Protein AF-A0AAQ1P6D1-F1 (afdb_monomer)

Mean predicted aligned error: 5.3 Å

Solvent-accessible surface area (backbone atoms only — not comparable to full-atom values): 6972 Å² total; per-residue (Å²): 107,70,75,61,48,41,75,78,43,53,89,52,72,84,61,82,81,91,76,86,88,86,79,92,76,52,68,37,87,85,48,53,52,49,38,46,58,42,90,93,41,77,92,42,73,51,77,44,29,37,46,88,44,53,82,68,52,43,60,55,52,50,51,31,50,50,43,25,66,75,70,72,50,36,74,66,35,56,59,50,43,65,59,87,77,78,72,55,75,72,43,82,80,34,40,61,59,54,49,51,53,51,52,49,50,52,52,50,46,69,73,72,108

Radius of gyration: 19.49 Å; Cα contacts (8 Å, |Δi|>4): 96; chains: 1; bounding box: 48×22×54 Å

InterPro domains:
  IPR006076 FAD dependent oxidoreductase [PF01266] (2-67)
  IPR036188 FAD/NAD(P)-binding domain superfamily [G3DSA:3.50.50.60] (29-69)
  IPR036188 FAD/NAD(P)-binding domain superfamily [SSF51905] (4-70)

Organism: NCBI:txid2078786

Secondary structure (DSSP, 8-state):
-HHHHHHH-GGGTT------------B-TTS--EEEEETTEEEEEEEE-BTT-HHHHHHHHHHHHHHHHHSS--HHHHHHHTS--PPPTTHHHHHHHHHHHHHHHHHHHHHH-

Structure (mmCIF, N/CA/C/O backbone):
data_AF-A0AAQ1P6D1-F1
#
_entry.id   AF-A0AAQ1P6D1-F1
#
loop_
_atom_site.group_PDB
_atom_site.id
_atom_site.type_symbol
_atom_site.label_atom_id
_atom_site.label_alt_id
_atom_site.label_comp_id
_atom_site.label_asym_id
_atom_site.label_entity_id
_atom_site.label_seq_id
_atom_site.pdbx_PDB_ins_code
_atom_site.Cartn_x
_atom_site.Cartn_y
_atom_site.Cartn_z
_atom_site.occupancy
_atom_site.B_iso_or_equiv
_atom_site.auth_seq_id
_atom_site.auth_comp_id
_atom_site.auth_asym_id
_atom_site.auth_atom_id
_atom_site.pdbx_PDB_model_num
ATOM 1 N N . MET A 1 1 ? -14.958 -1.503 14.624 1.00 84.19 1 MET A N 1
ATOM 2 C CA . MET A 1 1 ? -15.546 -0.356 13.892 1.00 84.19 1 MET A CA 1
ATOM 3 C C . MET A 1 1 ? -16.784 0.233 14.563 1.00 84.19 1 MET A C 1
ATOM 5 O O . MET A 1 1 ? -16.779 1.438 14.760 1.00 84.19 1 MET A O 1
ATOM 9 N N . ARG A 1 2 ? -17.804 -0.549 14.969 1.00 88.88 2 ARG A N 1
ATOM 10 C CA . ARG A 1 2 ? -19.065 -0.008 15.536 1.00 88.88 2 ARG A CA 1
ATOM 11 C C . ARG A 1 2 ? -18.884 1.066 16.631 1.00 88.88 2 ARG A C 1
ATOM 13 O O . ARG A 1 2 ? -19.485 2.121 16.476 1.00 88.88 2 ARG A O 1
ATOM 20 N N . PRO A 1 3 ? -18.008 0.902 17.645 1.00 91.00 3 PRO A N 1
ATOM 21 C CA . PRO A 1 3 ? -17.792 1.961 18.637 1.00 91.00 3 PRO A CA 1
ATOM 22 C C . PRO A 1 3 ? -17.263 3.274 18.041 1.00 91.00 3 PRO A C 1
ATOM 24 O O . PRO A 1 3 ? -17.658 4.342 18.481 1.00 91.00 3 PRO A O 1
ATOM 27 N N . GLN A 1 4 ? -16.396 3.211 17.023 1.00 90.81 4 GLN A N 1
ATOM 28 C CA . GLN A 1 4 ? -15.857 4.401 16.349 1.00 90.81 4 GLN A CA 1
ATOM 29 C C . GLN A 1 4 ? -16.902 5.050 15.433 1.00 90.81 4 GLN A C 1
ATOM 31 O O . GLN A 1 4 ? -17.014 6.269 15.407 1.00 90.81 4 GLN A O 1
ATOM 36 N N . VAL A 1 5 ? -17.709 4.245 14.731 1.00 93.81 5 VAL A N 1
ATOM 37 C CA . VAL A 1 5 ? -18.826 4.747 13.914 1.00 93.81 5 VAL A CA 1
ATOM 38 C C . VAL A 1 5 ? -19.815 5.517 14.781 1.00 93.81 5 VAL A C 1
ATOM 40 O O . VAL A 1 5 ? -20.190 6.617 14.407 1.00 93.81 5 VAL A O 1
ATOM 43 N N . LEU A 1 6 ? -20.186 5.001 15.957 1.00 95.38 6 LEU A N 1
ATOM 44 C CA . LEU A 1 6 ? -21.151 5.662 16.846 1.00 95.38 6 LEU A CA 1
ATOM 45 C C . LEU A 1 6 ? -20.621 6.946 17.496 1.00 95.38 6 LEU A C 1
ATOM 47 O O . LEU A 1 6 ? -21.424 7.803 17.851 1.00 95.38 6 LEU A O 1
ATOM 51 N N . LYS A 1 7 ? -19.295 7.116 17.606 1.00 95.50 7 LYS A N 1
ATOM 52 C CA . LYS A 1 7 ? -18.699 8.399 18.016 1.00 95.50 7 LYS A CA 1
ATOM 53 C C . LYS A 1 7 ? -18.946 9.510 16.992 1.00 95.50 7 LYS A C 1
ATOM 55 O O . LYS A 1 7 ? -19.017 10.667 17.380 1.00 95.50 7 LYS A O 1
ATOM 60 N N . VAL A 1 8 ? -19.047 9.166 15.705 1.00 96.62 8 VAL A N 1
ATOM 61 C CA . VAL A 1 8 ? -19.224 10.130 14.602 1.00 96.62 8 VAL A CA 1
ATOM 62 C C . VAL A 1 8 ? -20.686 10.204 14.140 1.00 96.62 8 VAL A C 1
ATOM 64 O O . VAL A 1 8 ? -21.184 11.280 13.830 1.00 96.62 8 VAL A O 1
ATOM 67 N N . PHE A 1 9 ? -21.386 9.069 14.121 1.00 96.44 9 PHE A N 1
ATOM 68 C CA . PHE A 1 9 ? -22.747 8.898 13.609 1.00 96.44 9 PHE A CA 1
ATOM 69 C C . PHE A 1 9 ? -23.636 8.168 14.634 1.00 96.44 9 PHE A C 1
ATOM 71 O O . PHE A 1 9 ? -24.005 7.004 14.428 1.00 96.44 9 PHE A O 1
ATOM 78 N N . PRO A 1 10 ? -23.983 8.818 15.759 1.00 96.12 10 PRO A N 1
ATOM 79 C CA . PRO A 1 10 ? -24.764 8.198 16.832 1.00 96.12 10 PRO A CA 1
ATOM 80 C C . PRO A 1 10 ? -26.156 7.729 16.380 1.00 96.12 10 PRO A C 1
ATOM 82 O O . PRO A 1 10 ? -26.660 6.721 16.876 1.00 96.12 10 PRO A O 1
ATOM 85 N N . GLN A 1 11 ? -26.756 8.390 15.384 1.00 96.25 11 GLN A N 1
ATOM 86 C CA . GLN A 1 11 ? -28.056 8.025 14.812 1.00 96.25 11 GLN A CA 1
ATOM 87 C C . GLN A 1 11 ? -28.082 6.624 14.177 1.00 96.25 11 GLN A C 1
ATOM 89 O O . GLN A 1 11 ? -29.150 6.050 13.986 1.00 96.25 11 GLN A O 1
ATOM 94 N N . LEU A 1 12 ? -26.916 6.039 13.883 1.00 95.81 12 LEU A N 1
ATOM 95 C CA . LEU A 1 12 ? -26.805 4.682 13.343 1.00 95.81 12 LEU A CA 1
ATOM 96 C C . LEU A 1 12 ? -26.814 3.595 14.439 1.00 95.81 12 LEU A C 1
ATOM 98 O O . LEU A 1 12 ? -26.586 2.422 14.141 1.00 95.81 12 LEU A O 1
ATOM 102 N N . GLY A 1 13 ? -27.104 3.954 15.699 1.00 94.62 13 GLY A N 1
ATOM 103 C CA . GLY A 1 13 ? -27.102 3.066 16.872 1.00 94.62 13 GLY A CA 1
ATOM 104 C C . GLY A 1 13 ? -27.863 1.751 16.700 1.00 94.62 13 GLY A C 1
ATOM 105 O O . GLY A 1 13 ? -27.350 0.697 17.080 1.00 94.62 13 GLY A O 1
ATOM 106 N N . ASN A 1 14 ? -29.032 1.801 16.060 1.00 94.75 14 ASN A N 1
ATOM 107 C CA . ASN A 1 14 ? -29.917 0.646 15.864 1.00 94.75 14 ASN A CA 1
ATOM 108 C C . ASN A 1 14 ? -29.840 0.052 14.450 1.00 94.75 14 ASN A C 1
ATOM 110 O O . ASN A 1 14 ? -30.557 -0.896 14.138 1.00 94.75 14 ASN A O 1
ATOM 114 N N . VAL A 1 15 ? -28.966 0.579 13.587 1.00 95.88 15 VAL A N 1
ATOM 115 C CA . VAL A 1 15 ? -28.813 0.074 12.220 1.00 95.88 15 VAL A CA 1
ATOM 116 C C . VAL A 1 15 ? -28.003 -1.227 12.242 1.00 95.88 15 VAL A C 1
ATOM 118 O O . VAL A 1 15 ? -26.949 -1.334 12.895 1.00 95.88 15 VAL A O 1
ATOM 121 N N . ARG A 1 16 ? -28.523 -2.247 11.549 1.00 95.31 16 ARG A N 1
ATOM 122 C CA . ARG A 1 16 ? -27.847 -3.536 11.363 1.00 95.31 16 ARG A CA 1
ATOM 123 C C . ARG A 1 16 ? -26.709 -3.377 10.355 1.00 95.31 16 ARG A C 1
ATOM 125 O O . ARG A 1 16 ? -26.836 -2.658 9.374 1.00 95.31 16 ARG A O 1
ATOM 132 N N . ILE A 1 17 ? -25.589 -4.049 10.610 1.00 93.38 17 ILE A N 1
ATOM 133 C CA . ILE A 1 17 ? -24.499 -4.166 9.638 1.00 93.38 17 ILE A CA 1
ATOM 134 C C . ILE A 1 17 ? -24.794 -5.406 8.800 1.00 93.38 17 ILE A C 1
ATOM 136 O O . ILE A 1 17 ? -24.687 -6.516 9.316 1.00 93.38 17 ILE A O 1
ATOM 140 N N . ASP A 1 18 ? -25.190 -5.221 7.542 1.00 95.38 18 ASP A N 1
ATOM 141 C CA . ASP A 1 18 ? -25.507 -6.347 6.655 1.00 95.38 18 ASP A CA 1
ATOM 142 C C . ASP A 1 18 ? -24.244 -7.032 6.108 1.00 95.38 18 ASP A C 1
ATOM 144 O O . ASP A 1 18 ? -24.247 -8.239 5.886 1.00 95.38 18 ASP A O 1
ATOM 148 N N . TYR A 1 19 ? -23.141 -6.285 5.953 1.00 95.12 19 TYR A N 1
ATOM 149 C CA . TYR A 1 19 ? -21.879 -6.803 5.421 1.00 95.12 19 TYR A CA 1
ATOM 150 C C . TYR A 1 19 ? -20.666 -6.246 6.159 1.00 95.12 19 TYR A C 1
ATOM 152 O O . TYR A 1 19 ? -20.602 -5.066 6.506 1.00 95.12 19 TYR A O 1
ATOM 160 N N . GLN A 1 20 ? -19.666 -7.104 6.341 1.00 93.50 20 GLN A N 1
ATOM 161 C CA . GLN A 1 20 ? -18.336 -6.725 6.797 1.0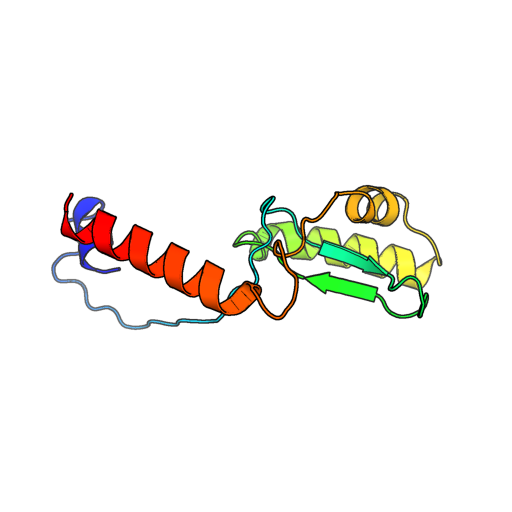0 93.50 20 GLN A CA 1
ATOM 162 C C . GLN A 1 20 ? -17.294 -7.546 6.047 1.00 93.50 20 GLN A C 1
ATOM 164 O O . GLN A 1 20 ? -17.489 -8.734 5.797 1.00 93.50 20 GLN A O 1
ATOM 169 N N . TRP A 1 21 ? -16.170 -6.922 5.722 1.00 92.25 21 TRP A N 1
ATOM 170 C CA . TRP A 1 21 ? -15.017 -7.612 5.169 1.00 92.25 21 TRP A CA 1
ATOM 171 C C . TRP A 1 21 ? -13.744 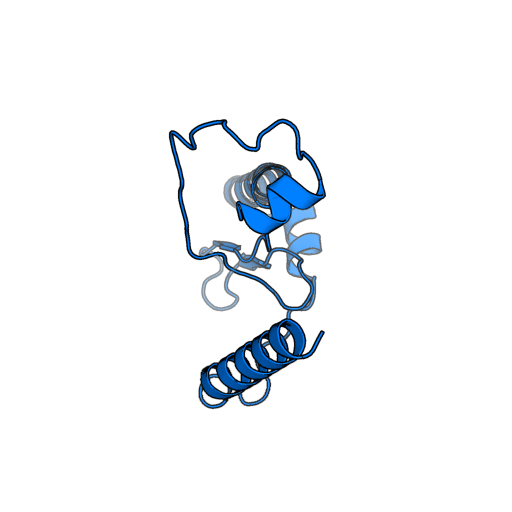-7.077 5.805 1.00 92.25 21 TRP A C 1
ATOM 173 O O . TRP A 1 21 ? -13.642 -5.914 6.199 1.00 92.25 21 TRP A O 1
ATOM 183 N N . GLY A 1 22 ? -12.773 -7.972 5.909 1.00 91.06 22 GLY A N 1
ATOM 184 C CA . GLY A 1 22 ? -11.406 -7.665 6.281 1.00 91.06 22 GLY A CA 1
ATOM 185 C C . GLY A 1 22 ? -10.468 -8.175 5.201 1.00 91.06 22 GLY A C 1
ATOM 186 O O . GLY A 1 22 ? -10.845 -8.988 4.358 1.00 91.06 22 GLY A O 1
ATOM 187 N N . GLY A 1 23 ? -9.235 -7.697 5.227 1.00 89.75 23 GLY A N 1
ATOM 188 C CA . GLY A 1 23 ? -8.215 -8.135 4.292 1.00 89.75 23 GLY A CA 1
ATOM 189 C C . GLY A 1 23 ? -6.838 -7.692 4.744 1.00 89.75 23 GLY A C 1
ATOM 190 O O . GLY A 1 23 ? -6.692 -6.767 5.546 1.00 89.75 23 GLY A O 1
ATOM 191 N N . MET A 1 24 ? -5.822 -8.367 4.219 1.00 89.19 24 MET A N 1
ATOM 192 C CA . MET A 1 24 ? -4.446 -7.930 4.390 1.00 89.19 24 MET A CA 1
ATOM 193 C C . MET A 1 24 ? -4.181 -6.741 3.476 1.00 89.19 24 MET A C 1
ATOM 195 O O . MET A 1 24 ? -4.534 -6.754 2.298 1.00 89.19 24 MET A O 1
ATOM 199 N N . ILE A 1 25 ? -3.517 -5.727 4.019 1.00 89.94 25 ILE A N 1
ATOM 200 C CA . ILE A 1 25 ? -3.053 -4.578 3.250 1.00 89.94 25 ILE A CA 1
ATOM 201 C C . ILE A 1 25 ? -1.534 -4.501 3.314 1.00 89.94 25 ILE A C 1
ATOM 203 O O . ILE A 1 25 ? -0.925 -4.667 4.371 1.00 89.94 25 ILE A O 1
ATOM 207 N N . ALA A 1 26 ? -0.917 -4.228 2.168 1.00 89.44 26 ALA A N 1
ATOM 208 C CA . ALA A 1 26 ? 0.500 -3.915 2.098 1.00 89.44 26 ALA A CA 1
ATOM 209 C C . ALA A 1 26 ? 0.696 -2.420 2.379 1.00 89.44 26 ALA A C 1
ATOM 211 O O . ALA A 1 26 ? 0.220 -1.564 1.627 1.00 89.44 26 ALA A O 1
ATOM 212 N N . ILE A 1 27 ? 1.400 -2.118 3.469 1.00 89.56 27 ILE A N 1
ATOM 213 C CA . ILE A 1 27 ? 1.749 -0.759 3.882 1.00 89.56 27 ILE A CA 1
ATOM 214 C C . ILE A 1 27 ? 3.259 -0.577 3.748 1.00 89.56 27 ILE A C 1
ATOM 216 O O . ILE A 1 27 ? 4.038 -1.390 4.248 1.00 89.56 27 ILE A O 1
ATOM 220 N N . THR A 1 28 ? 3.661 0.510 3.102 1.00 91.06 28 THR A N 1
ATOM 221 C CA . THR A 1 28 ? 5.049 0.977 3.031 1.00 91.06 28 THR A CA 1
ATOM 222 C C . THR A 1 28 ? 5.303 2.019 4.120 1.00 91.06 28 THR A C 1
ATOM 224 O O . THR A 1 28 ? 4.382 2.698 4.579 1.00 91.06 28 THR A O 1
ATOM 227 N N . VAL A 1 29 ? 6.562 2.163 4.546 1.00 88.69 29 VAL A N 1
ATOM 228 C CA . VAL A 1 29 ? 6.946 3.098 5.624 1.00 88.69 29 VAL A CA 1
ATOM 229 C C . VAL A 1 29 ? 6.596 4.544 5.266 1.00 88.69 29 VAL A C 1
ATOM 231 O O . VAL A 1 29 ? 5.986 5.252 6.060 1.00 88.69 29 VAL A O 1
ATOM 234 N N . ASN A 1 30 ? 6.929 4.961 4.046 1.00 90.88 30 ASN A N 1
ATOM 235 C CA . ASN A 1 30 ? 6.655 6.300 3.523 1.00 90.88 30 ASN A CA 1
ATOM 236 C C . ASN A 1 30 ? 5.225 6.464 2.974 1.00 90.88 30 ASN A C 1
ATOM 238 O O . ASN A 1 30 ? 4.911 7.512 2.420 1.00 90.88 30 ASN A O 1
ATOM 242 N N . ARG A 1 31 ? 4.370 5.435 3.092 1.00 91.38 31 ARG A N 1
ATOM 243 C CA . ARG A 1 31 ? 2.992 5.389 2.569 1.00 91.38 31 ARG A CA 1
ATOM 244 C C . ARG A 1 31 ? 2.856 5.574 1.050 1.00 91.38 31 ARG A C 1
ATOM 246 O O . ARG A 1 31 ? 1.733 5.660 0.556 1.00 91.38 31 ARG A O 1
ATOM 253 N N . PHE A 1 32 ? 3.965 5.576 0.313 1.00 93.00 32 PHE A N 1
ATOM 254 C CA . PHE A 1 32 ? 3.992 5.670 -1.144 1.00 93.00 32 PHE A CA 1
ATOM 255 C C . PHE A 1 32 ? 3.998 4.261 -1.768 1.00 93.00 32 PHE A C 1
ATOM 257 O O . PHE A 1 32 ? 4.656 3.372 -1.213 1.00 93.00 32 PHE A O 1
ATOM 264 N N . PRO A 1 33 ? 3.285 4.009 -2.884 1.00 93.56 33 PRO A N 1
ATOM 265 C CA . PRO A 1 33 ? 3.323 2.707 -3.550 1.00 93.56 33 PRO A CA 1
ATOM 266 C C . PRO A 1 33 ? 4.723 2.388 -4.082 1.00 93.56 33 PRO A C 1
ATOM 268 O O . PRO A 1 33 ? 5.431 3.261 -4.570 1.00 93.56 33 PRO A O 1
ATOM 271 N N . GLN A 1 34 ? 5.092 1.114 -4.041 1.00 93.88 34 GLN A N 1
ATOM 272 C CA . GLN A 1 34 ? 6.293 0.603 -4.693 1.00 93.88 34 GLN A CA 1
ATOM 273 C C . GLN A 1 34 ? 5.938 0.182 -6.111 1.00 93.88 34 GLN A C 1
ATOM 275 O O . GLN A 1 34 ? 5.187 -0.778 -6.296 1.00 93.88 34 GLN A O 1
ATOM 280 N N . VAL A 1 35 ? 6.476 0.888 -7.100 1.00 95.06 35 VAL A N 1
ATOM 281 C CA . VAL A 1 35 ? 6.226 0.615 -8.518 1.00 95.06 35 VAL A CA 1
ATOM 282 C C . VAL A 1 35 ? 7.550 0.651 -9.258 1.00 95.06 35 VAL A C 1
ATOM 284 O O . VAL A 1 35 ? 8.321 1.587 -9.078 1.00 95.06 35 VAL A O 1
ATOM 287 N N . GLY A 1 36 ? 7.829 -0.355 -10.078 1.00 94.62 36 GLY A N 1
ATOM 288 C CA . GLY A 1 36 ? 9.106 -0.421 -10.777 1.00 94.62 36 GLY 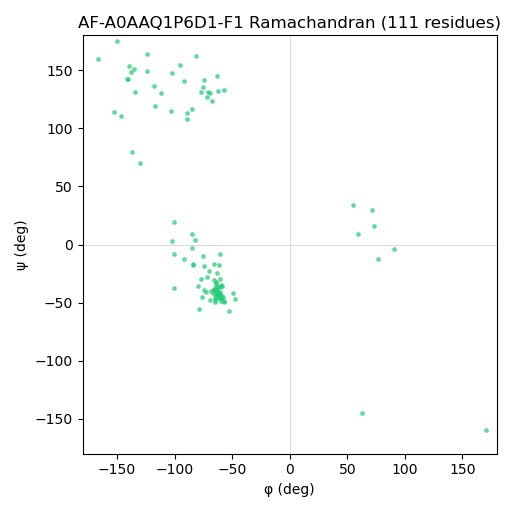A CA 1
ATOM 289 C C . GLY A 1 36 ? 9.342 -1.746 -11.481 1.00 94.62 36 GLY A C 1
ATOM 290 O O . GLY A 1 36 ? 8.406 -2.493 -11.774 1.00 94.62 36 GLY A O 1
ATOM 291 N N . ARG A 1 37 ? 10.618 -2.020 -11.756 1.00 94.38 37 ARG A N 1
ATOM 292 C CA . ARG A 1 37 ? 11.106 -3.261 -12.369 1.00 94.38 37 ARG A CA 1
ATOM 293 C C . ARG A 1 37 ? 12.162 -3.897 -11.477 1.00 94.38 37 ARG A C 1
ATOM 295 O O . ARG A 1 37 ? 12.873 -3.190 -10.758 1.00 94.38 37 ARG A O 1
ATOM 302 N N . LEU A 1 38 ? 12.264 -5.221 -11.495 1.00 92.94 38 LEU A N 1
ATOM 303 C CA . LEU A 1 38 ? 13.339 -5.903 -10.774 1.00 92.94 38 LEU A CA 1
ATOM 304 C C . LEU A 1 38 ? 14.665 -5.670 -11.504 1.00 92.94 38 LEU A C 1
ATOM 306 O O . LEU A 1 38 ? 14.777 -5.955 -12.691 1.00 92.94 38 LEU A O 1
ATOM 310 N N . SER A 1 39 ? 15.689 -5.193 -10.795 1.00 88.88 39 SER A N 1
ATOM 311 C CA . SER A 1 39 ? 16.994 -4.880 -11.398 1.00 88.88 39 SER A CA 1
ATOM 312 C C . SER A 1 39 ? 17.658 -6.090 -12.064 1.00 88.88 39 SER A C 1
ATOM 314 O O . SER A 1 39 ? 18.295 -5.950 -13.101 1.00 88.88 39 SER A O 1
ATOM 316 N N . GLN A 1 40 ? 17.474 -7.283 -11.494 1.00 94.31 40 GLN A N 1
ATOM 317 C CA . GLN A 1 40 ? 18.005 -8.545 -12.025 1.00 94.31 40 GLN A CA 1
ATOM 318 C C . GLN A 1 40 ? 17.115 -9.169 -13.113 1.00 94.31 40 GLN A C 1
ATOM 320 O O . GLN A 1 40 ? 17.567 -10.040 -13.851 1.00 94.31 40 GLN A O 1
ATOM 325 N N . HIS A 1 41 ? 15.857 -8.731 -13.223 1.00 94.81 41 HIS A N 1
ATOM 326 C CA . HIS A 1 41 ? 14.869 -9.266 -14.160 1.00 94.81 41 HIS A CA 1
ATOM 327 C C . HIS A 1 41 ? 14.097 -8.102 -14.803 1.00 94.81 41 HIS A C 1
ATOM 329 O O . HIS A 1 41 ? 12.986 -7.787 -14.372 1.00 94.81 41 HIS A O 1
ATOM 335 N N . PRO A 1 42 ? 14.674 -7.428 -15.816 1.00 89.25 42 PRO A N 1
ATOM 336 C CA . PRO A 1 42 ? 14.140 -6.171 -16.354 1.00 89.25 42 PRO A CA 1
ATOM 337 C C . PRO A 1 42 ? 12.772 -6.310 -17.038 1.00 89.25 42 PRO A C 1
ATOM 339 O O . PRO A 1 42 ? 12.080 -5.312 -17.227 1.00 89.25 42 PRO A O 1
ATOM 342 N N . ASN A 1 43 ? 12.370 -7.534 -17.384 1.00 92.56 43 ASN A N 1
ATOM 343 C CA . ASN A 1 43 ? 11.050 -7.887 -17.907 1.00 92.56 43 ASN A CA 1
ATOM 344 C C . ASN A 1 43 ? 9.998 -8.139 -16.807 1.00 92.56 43 ASN A C 1
ATOM 346 O O . ASN A 1 43 ? 8.840 -8.405 -17.123 1.00 92.56 43 ASN A O 1
ATOM 350 N N . VAL A 1 44 ? 10.381 -8.086 -15.527 1.00 95.56 44 VAL A N 1
ATOM 351 C CA . VAL A 1 44 ? 9.479 -8.275 -14.387 1.00 95.56 44 VAL A CA 1
ATOM 352 C C . VAL A 1 44 ? 9.151 -6.922 -13.773 1.00 95.56 44 VAL A C 1
ATOM 354 O O . VAL A 1 44 ? 10.009 -6.243 -13.204 1.00 95.56 44 VAL A O 1
ATOM 357 N N . TYR A 1 45 ? 7.876 -6.564 -13.861 1.00 95.94 45 TYR A N 1
ATOM 358 C CA . TYR A 1 45 ? 7.313 -5.330 -13.333 1.00 95.94 45 TYR A CA 1
ATOM 359 C C . TYR A 1 45 ? 6.569 -5.607 -12.027 1.00 95.94 45 TYR A C 1
ATOM 361 O O . TYR A 1 45 ? 5.972 -6.671 -11.858 1.00 95.94 45 TYR A O 1
ATOM 369 N N . TYR A 1 46 ? 6.571 -4.644 -11.109 1.00 95.25 46 TYR A N 1
ATOM 370 C CA . TYR A 1 46 ? 5.819 -4.736 -9.861 1.00 95.25 46 TYR A CA 1
ATOM 371 C C . TYR A 1 46 ? 5.080 -3.437 -9.545 1.00 95.25 46 TYR A C 1
ATOM 373 O O . TYR A 1 46 ? 5.514 -2.340 -9.899 1.00 95.25 46 TYR A O 1
ATOM 381 N N . ALA A 1 47 ? 3.965 -3.593 -8.836 1.00 95.38 47 ALA A N 1
ATOM 382 C CA . ALA A 1 47 ? 3.141 -2.533 -8.274 1.00 95.38 47 ALA A CA 1
ATOM 383 C C . ALA A 1 47 ? 2.546 -3.053 -6.955 1.00 95.38 47 ALA A C 1
ATOM 385 O O . ALA A 1 47 ? 1.739 -3.982 -6.955 1.00 95.38 47 ALA A O 1
ATOM 386 N N . GLN A 1 48 ? 2.981 -2.510 -5.818 1.00 94.25 48 GLN A N 1
ATOM 387 C CA . GLN A 1 48 ? 2.572 -2.985 -4.493 1.00 94.25 48 GLN A CA 1
ATOM 388 C C . GLN A 1 48 ? 2.567 -1.865 -3.447 1.00 94.25 48 GLN A C 1
ATOM 390 O O . GLN A 1 48 ? 2.996 -0.743 -3.698 1.00 94.25 48 GLN A O 1
ATOM 395 N N . GLY A 1 49 ? 2.116 -2.171 -2.228 1.00 93.50 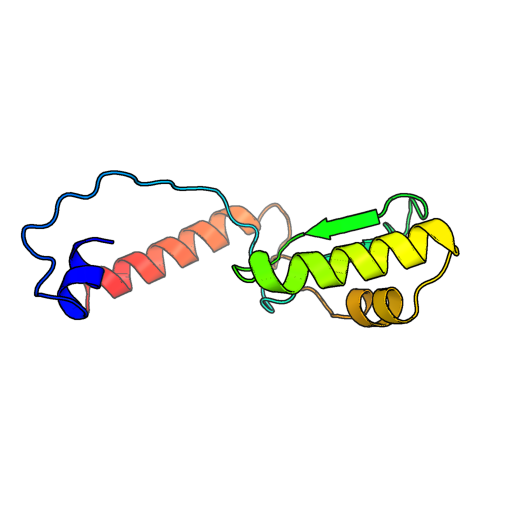49 GLY A N 1
ATOM 396 C CA . GLY A 1 49 ? 2.335 -1.271 -1.092 1.00 93.50 49 GLY A CA 1
ATOM 397 C C . GLY A 1 49 ? 1.517 0.025 -1.120 1.00 93.50 49 GLY A C 1
ATOM 398 O O . GLY A 1 49 ? 1.954 1.034 -0.573 1.00 93.50 49 GLY A O 1
ATOM 399 N N . TYR A 1 50 ? 0.325 0.009 -1.724 1.00 94.44 50 TYR A N 1
ATOM 400 C CA . TYR A 1 50 ? -0.546 1.184 -1.882 1.00 94.44 50 TYR A CA 1
ATOM 401 C C . TYR A 1 50 ? -1.002 1.846 -0.572 1.00 94.44 50 TYR A C 1
ATOM 403 O O . TYR A 1 50 ? -1.614 2.912 -0.610 1.00 94.44 50 TYR A O 1
ATOM 411 N N . SER A 1 51 ? -0.736 1.244 0.593 1.00 92.12 51 SER A N 1
ATOM 412 C CA . SER A 1 51 ? -0.893 1.893 1.901 1.00 92.12 51 SER A CA 1
ATOM 413 C C . SER A 1 51 ? -2.285 2.483 2.166 1.00 92.12 51 SER A C 1
ATOM 415 O O . SER A 1 51 ? -2.403 3.509 2.829 1.00 92.12 51 SER A O 1
ATOM 417 N N . GLY A 1 52 ? -3.336 1.841 1.646 1.00 88.25 52 GLY A N 1
ATOM 418 C CA . GLY A 1 52 ? -4.728 2.294 1.774 1.00 88.25 52 GLY A CA 1
ATOM 419 C C . GLY A 1 52 ? -5.228 3.214 0.652 1.00 88.25 52 GLY A C 1
ATOM 420 O O . GLY A 1 52 ? -6.416 3.504 0.605 1.00 88.25 52 GLY A O 1
ATOM 421 N N . HIS A 1 53 ? -4.375 3.606 -0.299 1.00 88.12 53 HIS A N 1
ATOM 422 C CA . HIS A 1 53 ? -4.714 4.509 -1.414 1.00 88.12 53 HIS A CA 1
ATOM 423 C C . HIS A 1 53 ? -4.968 3.773 -2.741 1.00 88.12 53 HIS A C 1
ATOM 425 O O . HIS A 1 53 ? -4.901 4.364 -3.821 1.00 88.12 53 HIS A O 1
ATOM 431 N N . GLY A 1 54 ? -5.252 2.469 -2.672 1.00 86.44 54 GLY A N 1
ATOM 432 C CA . GLY A 1 54 ? -5.339 1.587 -3.837 1.00 86.44 54 GLY A CA 1
ATOM 433 C C . GLY A 1 54 ? -6.445 1.947 -4.831 1.00 86.44 54 GLY A C 1
ATOM 434 O O . GLY A 1 54 ? -6.301 1.648 -6.006 1.00 86.44 54 GLY A O 1
ATOM 435 N N . LEU A 1 55 ? -7.521 2.626 -4.426 1.00 88.81 55 LEU A N 1
ATOM 436 C CA . LEU A 1 55 ? -8.580 3.003 -5.373 1.00 88.81 55 LEU A CA 1
ATOM 437 C C . LEU A 1 55 ? -8.117 4.077 -6.363 1.00 88.81 55 LEU A C 1
ATOM 439 O O . LEU A 1 55 ? -8.297 3.929 -7.566 1.00 88.81 55 LEU A O 1
ATOM 443 N N . ASN A 1 56 ? -7.486 5.143 -5.873 1.00 87.38 56 ASN A N 1
ATOM 444 C CA . ASN A 1 56 ? -7.043 6.238 -6.734 1.00 87.38 56 ASN A CA 1
ATOM 445 C C . ASN A 1 56 ? -5.740 5.868 -7.459 1.00 87.38 56 ASN A C 1
ATOM 447 O O . ASN A 1 56 ? -5.660 5.850 -8.686 1.00 87.38 56 ASN A O 1
ATOM 451 N N . VAL A 1 57 ? -4.719 5.492 -6.688 1.00 91.19 57 VAL A N 1
ATOM 452 C CA . VAL A 1 57 ? -3.344 5.421 -7.192 1.00 91.19 57 VAL A CA 1
ATOM 453 C C . VAL A 1 57 ? -3.132 4.239 -8.143 1.00 91.19 57 VAL A C 1
ATOM 455 O O . VAL A 1 57 ? -2.318 4.339 -9.059 1.00 91.19 57 VAL A O 1
ATOM 458 N N . THR A 1 58 ? -3.891 3.147 -8.002 1.00 94.31 58 THR A N 1
ATOM 459 C CA . THR A 1 58 ? -3.704 1.947 -8.838 1.00 94.31 58 THR A CA 1
ATOM 460 C C . THR A 1 58 ? -3.913 2.229 -10.322 1.00 94.31 58 THR A C 1
ATOM 462 O O . THR A 1 58 ? -3.105 1.782 -11.132 1.00 94.31 58 THR A O 1
ATOM 465 N N . HIS A 1 59 ? -4.916 3.031 -10.687 1.00 93.69 59 HIS A N 1
ATOM 466 C CA . HIS A 1 59 ? -5.184 3.389 -12.084 1.00 93.69 59 HIS A CA 1
ATOM 467 C C . HIS A 1 59 ? -3.995 4.111 -12.723 1.00 93.69 59 HIS A C 1
ATOM 469 O O . HIS A 1 59 ? -3.584 3.788 -13.838 1.00 93.69 59 HIS A O 1
ATOM 475 N N . TRP A 1 60 ? -3.395 5.047 -11.984 1.00 93.19 60 TRP A N 1
ATOM 476 C CA . TRP A 1 60 ? -2.204 5.751 -12.440 1.00 93.19 60 TRP A CA 1
ATOM 477 C C . TRP A 1 60 ? -1.014 4.801 -12.590 1.00 93.19 60 TRP A C 1
ATOM 479 O O . TRP A 1 60 ? -0.375 4.772 -13.639 1.00 93.19 60 TRP A O 1
ATOM 489 N N . THR A 1 61 ? -0.759 3.954 -11.589 1.00 95.12 61 THR A N 1
ATOM 490 C CA . THR A 1 61 ? 0.341 2.979 -11.658 1.00 95.12 61 THR A CA 1
ATOM 491 C C . THR A 1 61 ? 0.161 1.972 -12.794 1.00 95.12 61 THR A C 1
ATOM 493 O O . THR A 1 61 ? 1.134 1.641 -13.464 1.00 95.12 61 THR A O 1
ATOM 496 N N . ALA A 1 62 ? -1.074 1.547 -13.075 1.00 95.50 62 ALA A N 1
ATOM 497 C CA . ALA A 1 62 ? -1.385 0.651 -14.181 1.00 95.50 62 ALA A CA 1
ATOM 498 C C . ALA A 1 62 ? -1.082 1.307 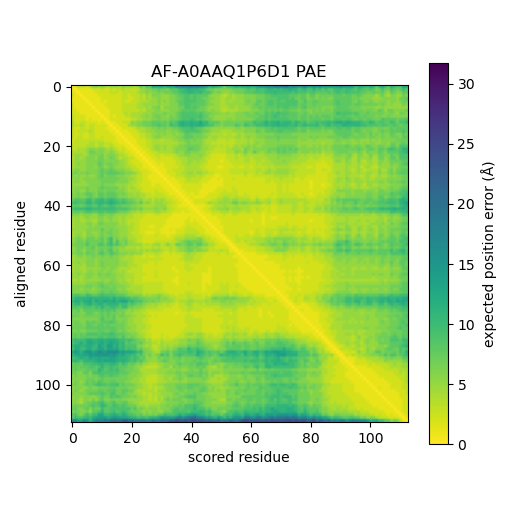-15.532 1.00 95.50 62 ALA A C 1
ATOM 500 O O . ALA A 1 62 ? -0.466 0.676 -16.387 1.00 95.50 62 ALA A O 1
ATOM 501 N N . LYS A 1 63 ? -1.434 2.589 -15.702 1.00 95.56 63 LYS A N 1
ATOM 502 C CA . LYS A 1 63 ? -1.095 3.357 -16.908 1.00 95.56 63 LYS A CA 1
ATOM 503 C C . LYS A 1 63 ? 0.418 3.434 -17.124 1.00 95.56 63 LYS A C 1
ATOM 505 O O . LYS A 1 63 ? 0.879 3.158 -18.227 1.00 95.56 63 LYS A O 1
ATOM 510 N N . LEU A 1 64 ? 1.179 3.776 -16.082 1.00 95.50 64 LEU A N 1
ATOM 511 C CA . LEU A 1 64 ? 2.642 3.873 -16.160 1.00 95.50 64 LEU A CA 1
ATOM 512 C C . LEU A 1 64 ? 3.290 2.529 -16.503 1.00 95.50 64 LEU A C 1
ATOM 514 O O . LEU A 1 64 ? 4.201 2.468 -17.324 1.00 95.50 64 LEU A O 1
ATOM 518 N N . LEU A 1 65 ? 2.814 1.443 -15.890 1.00 96.56 65 LEU A N 1
ATOM 519 C CA . LEU A 1 65 ? 3.294 0.099 -16.196 1.00 96.56 65 LEU A CA 1
ATOM 520 C C . LEU A 1 65 ? 2.948 -0.310 -17.629 1.00 96.56 65 LEU A C 1
ATOM 522 O O . LEU A 1 65 ? 3.825 -0.796 -18.335 1.00 96.56 65 LEU A O 1
ATOM 526 N N . ALA A 1 66 ? 1.716 -0.069 -18.081 1.00 96.88 66 ALA A N 1
ATOM 527 C CA . ALA A 1 66 ? 1.290 -0.385 -19.442 1.00 96.88 66 ALA A CA 1
ATOM 528 C C . ALA A 1 66 ? 2.116 0.372 -20.494 1.00 96.88 66 ALA A C 1
ATOM 530 O O . ALA A 1 66 ? 2.593 -0.242 -21.444 1.00 96.88 66 ALA A O 1
ATOM 531 N N . GLU A 1 67 ? 2.347 1.674 -20.296 1.00 96.50 67 GLU A N 1
ATOM 532 C CA . GLU A 1 67 ? 3.226 2.489 -21.147 1.00 96.50 67 GLU A CA 1
ATOM 533 C C . GLU A 1 67 ? 4.640 1.895 -21.207 1.00 96.50 67 GLU A C 1
ATOM 535 O O . GLU A 1 67 ? 5.192 1.668 -22.280 1.00 96.50 67 GLU A O 1
ATOM 540 N N . SER A 1 68 ? 5.188 1.566 -20.040 1.00 95.75 68 SER A N 1
ATOM 541 C CA . SER A 1 68 ? 6.526 1.006 -19.881 1.00 95.75 68 SER A CA 1
ATOM 542 C C . SER A 1 68 ? 6.703 -0.375 -20.516 1.00 95.75 68 SER A C 1
ATOM 544 O O . SER A 1 68 ? 7.792 -0.698 -20.990 1.00 95.75 68 SER A O 1
ATOM 546 N N . ILE A 1 69 ? 5.649 -1.194 -20.516 1.00 95.88 69 ILE A N 1
ATOM 547 C CA . ILE A 1 69 ? 5.619 -2.517 -21.152 1.00 95.88 69 ILE A CA 1
ATOM 548 C C . ILE A 1 69 ? 5.488 -2.371 -22.671 1.00 95.88 69 ILE A C 1
ATOM 550 O O . ILE A 1 69 ? 6.205 -3.041 -23.408 1.00 95.88 69 ILE A O 1
ATOM 554 N N . ALA A 1 70 ? 4.600 -1.494 -23.144 1.00 96.38 70 ALA A N 1
ATOM 555 C CA . ALA A 1 70 ? 4.319 -1.331 -24.569 1.00 96.38 70 ALA A CA 1
ATOM 556 C C . ALA A 1 70 ? 5.452 -0.623 -25.328 1.00 96.38 70 ALA A C 1
ATOM 558 O O . ALA A 1 70 ? 5.777 -1.012 -26.447 1.00 96.38 70 ALA A O 1
ATOM 559 N N . LEU A 1 71 ? 6.047 0.413 -24.729 1.00 94.62 71 LEU A N 1
ATOM 560 C CA . LEU A 1 71 ? 7.069 1.258 -25.362 1.00 94.62 71 LEU A CA 1
ATOM 561 C C . LEU A 1 71 ? 8.499 0.902 -24.928 1.00 94.62 71 LEU A C 1
ATOM 563 O O . LEU A 1 71 ? 9.463 1.471 -25.431 1.00 94.62 71 LEU A O 1
ATOM 567 N N . GLY A 1 72 ? 8.657 0.014 -23.943 1.00 91.12 72 GLY A N 1
ATOM 568 C CA . GLY A 1 72 ? 9.945 -0.308 -23.315 1.00 91.12 72 GLY A CA 1
ATOM 569 C C . GLY A 1 72 ? 10.452 0.748 -22.319 1.00 91.12 72 GLY A C 1
ATOM 570 O O . GLY A 1 72 ? 11.350 0.465 -21.516 1.00 91.12 72 GLY A O 1
ATOM 57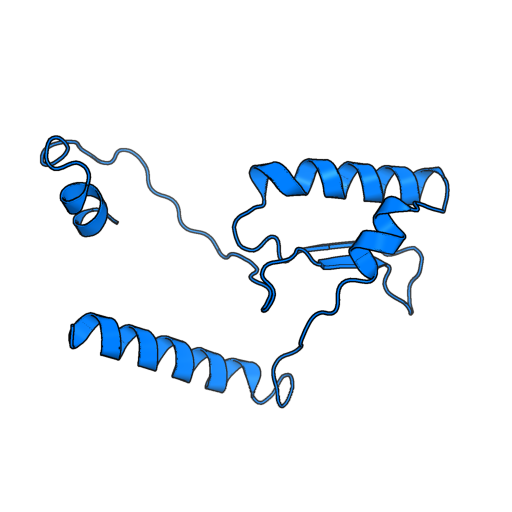1 N N . HIS A 1 73 ? 9.856 1.944 -22.294 1.00 89.56 73 HIS A N 1
ATOM 572 C CA . HIS A 1 73 ? 10.203 3.039 -21.387 1.00 89.56 73 HIS A CA 1
ATOM 573 C C . HIS A 1 73 ? 8.952 3.761 -20.862 1.00 89.56 73 HIS A C 1
ATOM 575 O O . HIS A 1 73 ? 7.918 3.798 -21.520 1.00 89.56 73 HIS A O 1
ATOM 581 N N . SER A 1 74 ? 9.045 4.370 -19.678 1.00 94.69 74 SER A N 1
ATOM 582 C CA . SER A 1 74 ? 8.031 5.306 -19.178 1.00 94.69 74 SER A CA 1
ATOM 583 C C . SER A 1 74 ? 8.689 6.287 -18.219 1.00 94.69 74 SER A C 1
ATOM 585 O O . SER A 1 74 ? 9.099 5.909 -17.123 1.00 94.69 74 SER A O 1
ATOM 587 N N . LYS A 1 75 ? 8.724 7.570 -18.599 1.00 94.19 75 LYS A N 1
ATOM 588 C CA . LYS A 1 75 ? 9.266 8.639 -17.746 1.00 94.19 75 LYS A CA 1
ATOM 589 C C . LYS A 1 75 ? 8.523 8.717 -16.412 1.00 94.19 75 LYS A C 1
ATOM 591 O O . LYS A 1 75 ? 9.117 9.015 -15.380 1.00 94.19 75 LYS A O 1
ATOM 596 N N . GLY A 1 76 ? 7.215 8.459 -16.428 1.00 93.06 76 GLY A N 1
ATOM 597 C CA . GLY A 1 76 ? 6.422 8.433 -15.206 1.00 93.06 76 GLY A CA 1
ATOM 598 C C . GLY A 1 76 ? 6.789 7.249 -14.313 1.00 93.06 76 GLY A C 1
ATOM 599 O O . GLY A 1 76 ? 6.903 7.432 -13.102 1.00 93.06 76 GLY A O 1
ATOM 600 N N . LEU A 1 77 ? 7.040 6.065 -14.887 1.00 94.44 77 LEU A N 1
ATOM 601 C CA . LEU A 1 77 ? 7.550 4.929 -14.116 1.00 94.44 77 LEU A CA 1
ATOM 602 C C . LEU A 1 77 ? 8.928 5.226 -13.519 1.00 94.44 77 LEU A C 1
ATOM 604 O O . LEU A 1 77 ? 9.137 4.929 -12.346 1.00 94.44 77 LEU A O 1
ATOM 608 N N . ASP A 1 78 ? 9.830 5.843 -14.283 1.00 94.38 78 ASP A N 1
ATOM 609 C CA . ASP A 1 78 ? 11.174 6.187 -13.807 1.00 94.38 78 ASP A CA 1
ATOM 610 C C . ASP A 1 78 ? 11.097 7.093 -12.569 1.00 94.38 78 ASP A C 1
ATOM 612 O O . ASP A 1 78 ? 11.720 6.806 -11.547 1.00 94.38 78 ASP A O 1
ATOM 616 N N . VAL A 1 79 ? 10.233 8.115 -12.603 1.00 93.94 79 VAL A N 1
ATOM 617 C CA . VAL A 1 79 ? 9.990 9.013 -11.461 1.00 93.94 79 VAL A CA 1
ATOM 618 C C . VAL A 1 79 ? 9.380 8.272 -10.268 1.00 93.94 79 VAL A C 1
ATOM 620 O O . VAL A 1 79 ? 9.832 8.452 -9.139 1.00 93.94 79 VAL A O 1
ATOM 623 N N . PHE A 1 80 ? 8.365 7.434 -10.493 1.00 92.81 80 PHE A N 1
ATOM 624 C CA . PHE A 1 80 ? 7.709 6.694 -9.408 1.00 92.81 80 PHE A CA 1
ATOM 625 C C . PHE A 1 80 ? 8.644 5.671 -8.752 1.00 92.81 80 PHE A C 1
ATOM 627 O O . PHE A 1 80 ? 8.616 5.510 -7.534 1.00 92.81 80 PHE A O 1
ATOM 634 N N . SER A 1 81 ? 9.486 5.010 -9.547 1.00 93.56 81 SER A N 1
ATOM 635 C CA . SER A 1 81 ? 10.429 3.995 -9.069 1.00 93.56 81 SER A CA 1
ATOM 636 C C . SER A 1 81 ? 11.630 4.575 -8.322 1.00 93.56 81 SER A C 1
ATOM 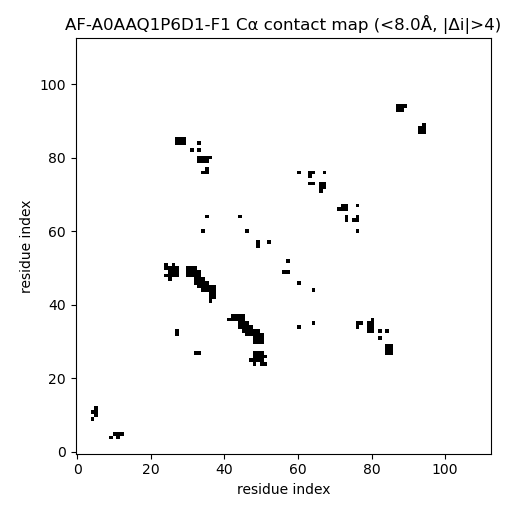638 O O . SER A 1 81 ? 12.269 3.866 -7.547 1.00 93.56 81 SER A O 1
ATOM 640 N N . ALA A 1 82 ? 11.909 5.870 -8.500 1.00 93.75 82 ALA A N 1
ATOM 641 C CA . ALA A 1 82 ? 12.977 6.573 -7.799 1.00 93.75 82 ALA A CA 1
ATOM 642 C C . ALA A 1 82 ? 12.641 6.895 -6.330 1.00 93.75 82 ALA A C 1
ATOM 644 O O . ALA A 1 82 ? 13.520 7.332 -5.583 1.00 93.75 82 ALA A O 1
ATOM 645 N N . VAL A 1 83 ? 11.390 6.703 -5.892 1.00 93.44 83 VAL A N 1
ATOM 646 C CA . VAL A 1 83 ? 10.999 6.986 -4.506 1.00 93.44 83 VAL A CA 1
ATOM 647 C C . VAL A 1 83 ? 11.697 6.001 -3.556 1.00 93.44 83 VAL A C 1
ATOM 649 O O . VAL A 1 83 ? 11.539 4.788 -3.697 1.00 93.44 83 VAL A O 1
ATOM 652 N N . PRO A 1 84 ? 12.458 6.481 -2.553 1.00 90.81 84 PRO A N 1
ATOM 653 C CA . PRO A 1 84 ? 13.193 5.599 -1.660 1.00 90.81 84 PRO A CA 1
ATOM 654 C C . PRO A 1 84 ? 12.235 4.862 -0.724 1.00 90.81 84 PRO A C 1
ATOM 656 O O . PRO A 1 84 ? 11.395 5.472 -0.058 1.00 90.81 84 PRO A O 1
ATOM 659 N N . HIS A 1 85 ? 12.403 3.545 -0.614 1.00 89.44 85 HIS A N 1
ATOM 660 C CA . HIS A 1 85 ? 11.636 2.716 0.308 1.00 89.44 85 HIS A CA 1
ATOM 661 C C . HIS A 1 85 ? 12.546 2.065 1.343 1.00 89.44 85 HIS A C 1
ATOM 663 O O . HIS A 1 85 ? 13.422 1.267 1.019 1.00 89.44 85 HIS A O 1
ATOM 669 N N . LEU A 1 86 ? 12.291 2.380 2.611 1.00 87.06 86 LEU A N 1
ATOM 670 C CA . LEU A 1 86 ? 12.968 1.744 3.732 1.00 87.06 86 LEU A CA 1
ATOM 671 C C . LEU A 1 86 ? 12.534 0.285 3.874 1.00 87.06 86 LEU A C 1
ATOM 673 O O . LEU A 1 86 ? 11.344 -0.034 3.944 1.00 87.06 86 LEU A O 1
ATOM 677 N N . THR A 1 87 ? 13.524 -0.593 3.982 1.00 84.00 87 THR A N 1
ATOM 678 C CA . THR A 1 87 ? 13.338 -1.953 4.482 1.00 84.00 87 THR A CA 1
ATOM 679 C C . THR A 1 87 ? 13.319 -1.956 6.007 1.00 84.00 87 THR A C 1
ATOM 681 O O . THR A 1 87 ? 13.793 -1.019 6.648 1.00 84.00 87 THR A O 1
ATOM 684 N N . PHE A 1 88 ? 12.807 -3.032 6.607 1.00 83.00 88 PHE A N 1
ATOM 685 C CA . PHE A 1 88 ? 12.879 -3.193 8.059 1.00 83.00 88 PHE A CA 1
ATOM 686 C C . PHE A 1 88 ? 14.338 -3.145 8.547 1.00 83.00 88 PHE A C 1
ATOM 688 O O . PHE A 1 88 ? 15.185 -3.837 7.967 1.00 83.00 88 PHE A O 1
ATOM 695 N N . PRO A 1 89 ? 14.640 -2.369 9.606 1.00 83.31 89 PRO A N 1
ATOM 696 C CA . PRO A 1 89 ? 15.969 -2.368 10.203 1.00 83.31 89 PRO A CA 1
ATOM 697 C C . PRO A 1 89 ? 16.271 -3.766 10.759 1.00 83.31 89 PRO A C 1
ATOM 699 O O . PRO A 1 89 ? 15.420 -4.377 11.401 1.00 83.31 89 PRO A O 1
ATOM 702 N N . GLY A 1 90 ? 17.454 -4.306 10.453 1.00 85.25 90 GLY A N 1
ATOM 703 C CA . GLY A 1 90 ? 17.828 -5.694 10.771 1.00 85.25 90 GLY A CA 1
ATOM 704 C C . GLY A 1 90 ? 17.145 -6.770 9.915 1.00 85.25 90 GLY A C 1
ATOM 705 O O . GLY A 1 90 ? 17.162 -7.953 10.261 1.00 85.25 90 GLY A O 1
ATOM 706 N N . GLY A 1 91 ? 16.554 -6.379 8.782 1.00 86.25 91 GLY A N 1
ATOM 707 C CA . GLY A 1 91 ? 16.114 -7.293 7.733 1.00 86.25 91 GLY A CA 1
ATOM 708 C C . GLY A 1 91 ? 15.020 -8.272 8.166 1.00 86.25 91 GLY A C 1
ATOM 709 O O . GLY A 1 91 ? 14.122 -7.945 8.943 1.00 86.25 91 GLY A O 1
ATOM 710 N N . LYS A 1 92 ? 15.067 -9.494 7.619 1.00 85.44 92 LYS A N 1
ATOM 711 C CA . LYS A 1 92 ? 14.034 -10.520 7.848 1.00 85.44 92 LYS A CA 1
ATOM 712 C C . LYS A 1 92 ? 13.958 -10.968 9.312 1.00 85.44 92 LYS A C 1
ATOM 714 O O . LYS A 1 92 ? 12.856 -11.219 9.787 1.00 85.44 92 LYS A O 1
ATOM 719 N N . ALA A 1 93 ? 15.094 -11.032 10.009 1.00 89.25 93 ALA A N 1
ATOM 720 C CA . ALA A 1 93 ? 15.167 -11.510 11.390 1.00 89.25 93 ALA A CA 1
ATOM 721 C C . ALA A 1 93 ? 14.447 -10.570 12.370 1.00 89.25 93 ALA A C 1
ATOM 723 O O . ALA A 1 93 ? 13.715 -11.034 13.240 1.00 89.25 93 ALA A O 1
ATOM 724 N N . LEU A 1 94 ? 14.601 -9.251 12.198 1.00 91.31 94 LEU A N 1
ATOM 725 C CA . LEU A 1 94 ? 13.985 -8.267 13.094 1.00 91.31 94 LEU A CA 1
ATOM 726 C C . LEU A 1 94 ? 12.599 -7.787 12.642 1.00 91.31 94 LEU A C 1
ATOM 728 O O . LEU A 1 94 ? 11.875 -7.193 13.439 1.00 91.31 94 LEU A O 1
ATOM 732 N N . ARG A 1 95 ? 12.176 -8.075 11.403 1.00 88.25 95 ARG A N 1
ATOM 733 C CA . ARG A 1 95 ? 10.872 -7.638 10.872 1.00 88.25 95 ARG A CA 1
ATOM 734 C C . ARG A 1 95 ? 9.698 -8.027 11.776 1.00 88.25 95 ARG A C 1
ATOM 736 O O . ARG A 1 95 ? 8.928 -7.160 12.179 1.00 88.25 95 ARG A O 1
ATOM 743 N N . SER A 1 96 ? 9.549 -9.317 12.067 1.00 89.69 96 SER A N 1
ATOM 744 C CA . SER A 1 96 ? 8.439 -9.846 12.872 1.00 89.69 96 SER A CA 1
ATOM 745 C C . SER A 1 96 ? 8.451 -9.363 14.328 1.00 89.69 96 SER A C 1
ATOM 747 O O . SER A 1 96 ? 7.412 -8.869 14.770 1.00 89.69 96 SER A O 1
ATOM 749 N N . PRO A 1 97 ? 9.570 -9.436 15.082 1.00 93.00 97 PRO A N 1
ATOM 750 C CA . PRO A 1 97 ? 9.574 -8.969 16.467 1.00 93.00 97 PRO A CA 1
ATOM 751 C C . PRO A 1 97 ? 9.342 -7.457 16.577 1.00 93.00 97 PRO A C 1
ATOM 753 O O . PRO A 1 97 ? 8.573 -7.034 17.435 1.00 93.00 97 PRO A O 1
ATOM 756 N N . LEU A 1 98 ? 9.910 -6.636 15.684 1.00 90.69 98 LEU A N 1
ATOM 757 C CA . LEU A 1 98 ? 9.674 -5.186 15.702 1.00 90.69 98 LEU A CA 1
ATOM 758 C C . LEU A 1 98 ? 8.215 -4.827 15.391 1.00 90.69 98 LEU A C 1
ATOM 760 O O . LEU A 1 98 ? 7.650 -3.944 16.036 1.00 90.69 98 LEU A O 1
ATOM 764 N N . LEU A 1 99 ? 7.581 -5.528 14.444 1.00 88.81 99 LEU A N 1
ATOM 765 C CA . LEU A 1 99 ? 6.147 -5.379 14.177 1.00 88.81 99 LEU A CA 1
ATOM 766 C C . LEU 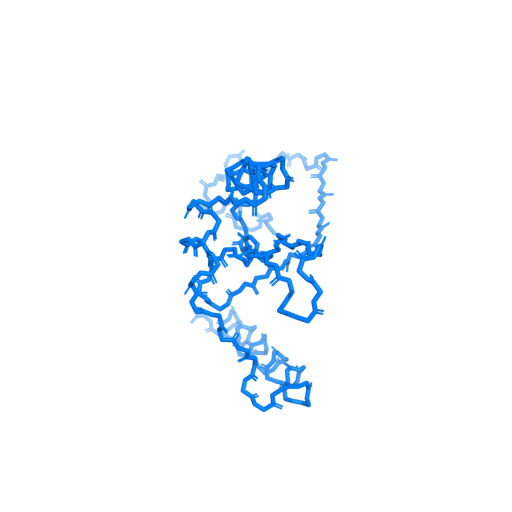A 1 99 ? 5.303 -5.756 15.397 1.00 88.81 99 LEU A C 1
ATOM 768 O O . LEU A 1 99 ? 4.388 -5.015 15.752 1.00 88.81 99 LEU A O 1
ATOM 772 N N . ALA A 1 100 ? 5.616 -6.877 16.051 1.00 92.25 100 ALA A N 1
ATOM 773 C CA . ALA A 1 100 ? 4.903 -7.323 17.245 1.00 92.25 100 ALA A CA 1
ATOM 774 C C . ALA A 1 100 ? 5.020 -6.309 18.394 1.00 92.25 100 ALA A C 1
ATOM 776 O O . ALA A 1 100 ? 4.010 -5.964 19.005 1.00 92.25 100 ALA A O 1
ATOM 777 N N . LEU A 1 101 ? 6.221 -5.774 18.632 1.00 94.81 101 LEU A N 1
ATOM 778 C CA . LEU A 1 101 ? 6.459 -4.724 19.626 1.00 94.81 101 LEU A CA 1
ATOM 779 C C . LEU A 1 101 ? 5.687 -3.441 19.300 1.00 94.81 101 LEU A C 1
ATOM 781 O O . LEU A 1 101 ? 5.055 -2.864 20.183 1.00 94.81 101 LEU A O 1
ATOM 785 N N . GLY A 1 102 ? 5.680 -3.021 18.032 1.00 91.50 102 GLY A N 1
ATOM 786 C CA . GLY A 1 102 ? 4.901 -1.865 17.591 1.00 91.50 102 GLY A CA 1
ATOM 787 C C . GLY A 1 102 ? 3.399 -2.053 17.817 1.00 91.50 102 GLY A C 1
ATOM 788 O O . GLY A 1 102 ? 2.741 -1.169 18.365 1.00 91.50 102 GLY A O 1
ATOM 789 N N . MET A 1 103 ? 2.850 -3.215 17.455 1.00 92.56 103 MET A N 1
ATOM 790 C CA . MET A 1 103 ? 1.438 -3.534 17.702 1.00 92.56 103 MET A CA 1
ATOM 791 C C . MET A 1 103 ? 1.111 -3.580 19.199 1.00 92.56 103 MET A C 1
ATOM 793 O O . MET A 1 103 ? 0.073 -3.063 19.609 1.00 92.56 103 MET A O 1
ATOM 797 N N . LEU A 1 104 ? 1.998 -4.156 20.017 1.00 95.00 104 LEU A N 1
ATOM 798 C CA . LEU A 1 104 ? 1.843 -4.187 21.470 1.00 95.00 104 L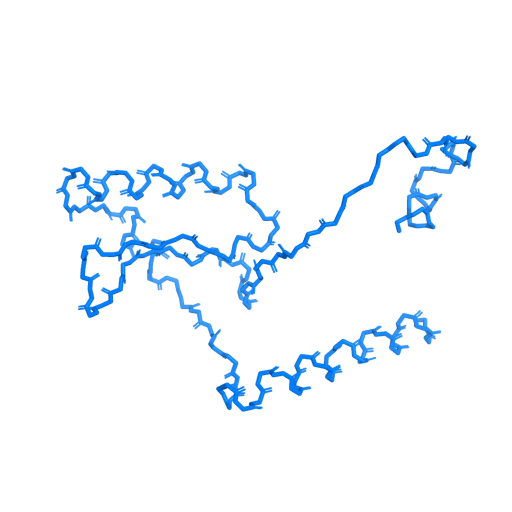EU A CA 1
ATOM 799 C C . LEU A 1 104 ? 1.796 -2.771 22.052 1.00 95.00 104 LEU A C 1
ATOM 801 O O . LEU A 1 104 ? 0.899 -2.471 22.835 1.00 95.00 104 LEU A O 1
ATOM 805 N N . TRP A 1 105 ? 2.709 -1.894 21.632 1.00 94.69 105 TRP A N 1
ATOM 806 C CA . TRP A 1 105 ? 2.726 -0.492 22.046 1.00 94.69 105 TRP A CA 1
ATOM 807 C C . TRP A 1 105 ? 1.409 0.226 21.727 1.00 94.69 105 TRP A C 1
ATOM 809 O O . TRP A 1 105 ? 0.819 0.849 22.609 1.00 94.69 105 TRP A O 1
ATOM 819 N N . TYR A 1 106 ? 0.908 0.104 20.492 1.00 91.31 106 TYR A N 1
ATOM 820 C CA . TYR A 1 106 ? -0.365 0.728 20.113 1.00 91.31 106 TYR A CA 1
ATOM 821 C C . TYR A 1 106 ? -1.541 0.172 20.914 1.00 91.31 106 TYR A C 1
ATOM 823 O O . TYR A 1 106 ? -2.388 0.946 21.354 1.00 91.31 106 TYR A O 1
ATOM 831 N N . ARG A 1 107 ? -1.560 -1.139 21.171 1.00 92.00 107 ARG A N 1
ATOM 832 C CA . ARG A 1 107 ? -2.589 -1.763 22.006 1.00 92.00 107 ARG A CA 1
ATOM 833 C C . ARG A 1 107 ? -2.551 -1.244 23.443 1.00 92.00 107 ARG A C 1
ATOM 835 O O . ARG A 1 107 ? -3.602 -0.973 24.010 1.00 92.00 107 ARG A O 1
ATOM 842 N N . LEU A 1 108 ? -1.360 -1.091 24.027 1.00 95.31 108 LEU A N 1
ATOM 843 C CA . LEU A 1 108 ? -1.206 -0.513 25.364 1.00 95.31 108 LEU A CA 1
ATOM 844 C C . LEU A 1 108 ? -1.712 0.930 25.400 1.00 95.31 108 LEU A C 1
ATOM 846 O O . LEU A 1 108 ? -2.453 1.286 26.309 1.00 95.31 108 LEU A O 1
ATOM 850 N N . ARG A 1 109 ? -1.383 1.734 24.384 1.00 94.00 109 ARG A N 1
ATOM 851 C CA . ARG A 1 109 ? -1.854 3.120 24.283 1.00 94.00 109 ARG A CA 1
ATOM 852 C C . ARG A 1 109 ? -3.379 3.209 24.186 1.00 94.00 109 ARG A C 1
ATOM 854 O O . ARG A 1 109 ? -3.975 4.034 24.856 1.00 94.00 109 ARG A O 1
ATOM 861 N N . GLU A 1 110 ? -4.011 2.334 23.404 1.00 88.44 110 GLU A N 1
ATOM 862 C CA . GLU A 1 110 ? -5.478 2.282 23.295 1.00 88.44 110 GLU A CA 1
ATOM 863 C C . GLU A 1 110 ? -6.173 1.906 24.611 1.00 88.44 110 GLU A C 1
ATOM 865 O O . GLU A 1 110 ? -7.287 2.363 24.859 1.00 88.44 110 GLU A O 1
ATOM 870 N N . VAL A 1 111 ? -5.541 1.070 25.439 1.00 90.62 111 VAL A N 1
ATOM 871 C CA . VAL A 1 111 ? -6.089 0.661 26.742 1.00 90.62 111 VAL A CA 1
ATOM 872 C C . VAL A 1 111 ? -5.870 1.735 27.810 1.00 90.62 111 VAL A C 1
ATOM 874 O O . VAL A 1 111 ? -6.723 1.900 28.678 1.00 90.62 111 VAL A O 1
ATOM 877 N N . LEU A 1 112 ? -4.742 2.448 27.761 1.00 91.19 112 LEU A N 1
ATOM 878 C CA . LEU A 1 112 ? -4.359 3.438 28.772 1.00 91.19 112 LEU A CA 1
ATOM 879 C C . LEU A 1 112 ? -4.981 4.830 28.558 1.00 91.19 112 LEU A C 1
ATOM 881 O O . LEU A 1 112 ? -5.040 5.589 29.524 1.00 91.19 112 LEU A O 1
ATOM 885 N N . GLY A 1 113 ? -5.487 5.133 27.356 1.00 67.25 113 GLY A N 1
ATOM 886 C CA . GLY A 1 113 ? -6.091 6.428 27.010 1.00 67.25 113 GLY A CA 1
ATOM 887 C C . GLY A 1 113 ? -5.124 7.348 26.286 1.00 67.25 113 GLY A C 1
ATOM 888 O O . GLY A 1 113 ? -4.262 7.946 26.963 1.00 67.25 113 GLY A O 1
#

pLDDT: mean 92.09, std 4.01, range [67.25, 96.88]

Nearest PDB structures (foldseek):
  3m12-assembly1_A  TM=7.979E-01  e=3.329E-02  Bacillus sp. B-0618
  2a89-assembly1_A  TM=8.012E-01  e=4.949E-02  Bacillus sp. B-0618
  8blx-assembly1_A  TM=7.453E-01  e=1.983E-01  Parastagonospora nodorum SN15
  5xao-assembly1_A  TM=7.689E-01  e=2.417E-01  Parastagonospora nodorum SN15
  4rsl-assembly1_A  TM=6.382E-01  e=1.856E-01  Penicillium terrenum

Foldseek 3Di:
DVVVCCVVCVVCVPPDDPDDDDDDAQAFPVLAWAWAADPVGRLHTDTGHNHPVCVPVVVVSVVQVVCCNVVVDGPVRVVSNPDDTDAPVVHPVCPVVVVVVVVVVVVVVVVVD

Sequence (113 aa):
MRPQVLKVFPQLGNVRIDYQWGGMIAITVNRFPQVGRLSQHPNVYYAQGYSGHGLNVTHWTAKLLAESIALGHSKGLDVFSAVPHLTFPGGKALRSPLLALGMLWYRLREVLG